Protein AF-A0A929I9R1-F1 (afdb_monomer)

Mean predicted aligned error: 10.02 Å

Structure (mmCIF, N/CA/C/O backbone):
data_AF-A0A929I9R1-F1
#
_entry.id   AF-A0A929I9R1-F1
#
loop_
_atom_site.group_PDB
_atom_site.id
_atom_site.type_symbol
_atom_site.label_atom_id
_atom_site.label_alt_id
_atom_site.label_comp_id
_atom_site.label_asym_id
_atom_site.label_entity_id
_atom_site.label_seq_id
_atom_site.pdbx_PDB_ins_code
_atom_site.Cartn_x
_atom_site.Cartn_y
_atom_site.Cartn_z
_atom_site.occupancy
_atom_site.B_iso_or_equiv
_atom_site.auth_seq_id
_atom_site.auth_comp_id
_atom_site.auth_asym_id
_atom_site.auth_atom_id
_atom_site.pdbx_PDB_model_num
ATOM 1 N N . MET A 1 1 ? -0.073 -5.715 -5.120 1.00 57.62 1 MET A N 1
ATOM 2 C CA . MET A 1 1 ? 1.279 -5.120 -4.994 1.00 57.62 1 MET A CA 1
ATOM 3 C C . MET A 1 1 ? 1.935 -5.150 -6.358 1.00 57.62 1 MET A C 1
ATOM 5 O O . MET A 1 1 ? 1.761 -6.137 -7.062 1.00 57.62 1 MET A O 1
ATOM 9 N N . ILE A 1 2 ? 2.626 -4.079 -6.753 1.00 62.19 2 ILE A N 1
ATOM 10 C CA . ILE A 1 2 ? 3.406 -4.079 -7.997 1.00 62.19 2 ILE A CA 1
ATOM 11 C C . ILE A 1 2 ? 4.511 -5.133 -7.859 1.00 62.19 2 ILE A C 1
ATOM 13 O O . ILE A 1 2 ? 5.208 -5.167 -6.848 1.00 62.19 2 ILE A O 1
ATOM 17 N N . ASP A 1 3 ? 4.614 -6.012 -8.851 1.00 69.31 3 ASP A N 1
ATOM 18 C CA . ASP A 1 3 ? 5.561 -7.126 -8.869 1.00 69.31 3 ASP A CA 1
ATOM 19 C C . ASP A 1 3 ? 6.989 -6.612 -9.162 1.00 69.31 3 ASP A C 1
ATOM 21 O O . ASP A 1 3 ? 7.194 -5.994 -10.216 1.00 69.31 3 ASP A O 1
ATOM 25 N N . PRO A 1 4 ? 7.977 -6.863 -8.281 1.00 64.38 4 PRO A N 1
ATOM 26 C CA . PRO A 1 4 ? 9.374 -6.483 -8.496 1.00 64.38 4 PRO A CA 1
ATOM 27 C C . PRO A 1 4 ? 9.939 -6.974 -9.835 1.00 64.38 4 PRO A C 1
ATOM 29 O O . PRO A 1 4 ? 10.679 -6.246 -10.495 1.00 64.38 4 PRO A O 1
ATOM 32 N N . ALA A 1 5 ? 9.521 -8.157 -10.301 1.00 66.44 5 ALA A N 1
ATOM 33 C CA . ALA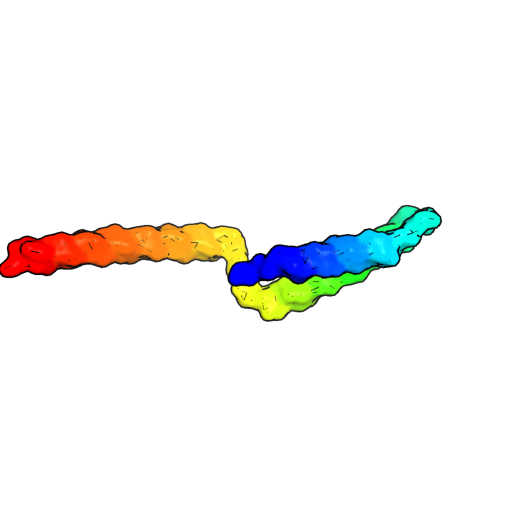 A 1 5 ? 9.983 -8.729 -11.564 1.00 66.44 5 ALA A CA 1
ATOM 34 C C . ALA A 1 5 ? 9.567 -7.886 -12.782 1.00 66.44 5 ALA A C 1
ATOM 36 O O . ALA A 1 5 ? 10.271 -7.846 -13.794 1.00 66.44 5 ALA A O 1
ATOM 37 N N . LYS A 1 6 ? 8.441 -7.165 -12.687 1.00 68.38 6 LYS A N 1
ATOM 38 C CA . LYS A 1 6 ? 7.975 -6.256 -13.746 1.00 68.38 6 LYS A CA 1
ATOM 39 C C . LYS A 1 6 ? 8.804 -4.975 -13.797 1.00 68.38 6 LYS A C 1
ATOM 41 O O . LYS A 1 6 ? 9.039 -4.461 -14.888 1.00 68.38 6 LYS A O 1
ATOM 46 N N . ILE A 1 7 ? 9.271 -4.487 -12.646 1.00 70.19 7 ILE A N 1
ATOM 47 C CA . ILE A 1 7 ? 10.165 -3.324 -12.559 1.00 70.19 7 ILE A CA 1
ATOM 48 C C . ILE A 1 7 ? 11.550 -3.674 -13.123 1.00 70.19 7 ILE A C 1
ATOM 50 O O . ILE A 1 7 ? 12.101 -2.903 -13.908 1.00 70.19 7 ILE A O 1
ATOM 54 N N . ASP A 1 8 ? 12.070 -4.865 -12.825 1.00 68.88 8 ASP A N 1
ATOM 55 C CA . ASP A 1 8 ? 13.353 -5.336 -13.366 1.00 68.88 8 ASP A CA 1
ATOM 56 C C . ASP A 1 8 ? 13.319 -5.538 -14.885 1.00 68.88 8 ASP A C 1
ATOM 58 O O . ASP A 1 8 ? 14.227 -5.104 -15.598 1.00 68.88 8 ASP A O 1
ATOM 62 N N . ALA A 1 9 ? 12.259 -6.156 -15.414 1.00 72.31 9 ALA A N 1
ATOM 63 C CA . ALA A 1 9 ? 12.087 -6.324 -16.859 1.00 72.31 9 ALA A CA 1
ATOM 64 C C . ALA A 1 9 ? 12.027 -4.974 -17.593 1.00 72.31 9 ALA A C 1
ATOM 66 O O . ALA A 1 9 ? 12.523 -4.830 -18.713 1.00 72.31 9 ALA A O 1
ATOM 67 N N . LEU A 1 10 ? 11.436 -3.972 -16.945 1.00 71.50 10 LEU A N 1
ATOM 68 C CA . LEU A 1 10 ? 11.348 -2.614 -17.449 1.00 71.50 10 LEU A CA 1
ATOM 69 C C . LEU A 1 10 ? 12.717 -1.903 -17.418 1.00 71.50 10 LEU A C 1
ATOM 71 O O . LEU A 1 10 ? 13.080 -1.242 -18.390 1.00 71.50 10 LEU A O 1
ATOM 75 N N . SER A 1 11 ? 13.496 -2.084 -16.348 1.00 70.25 11 SER A N 1
ATOM 76 C CA . SER A 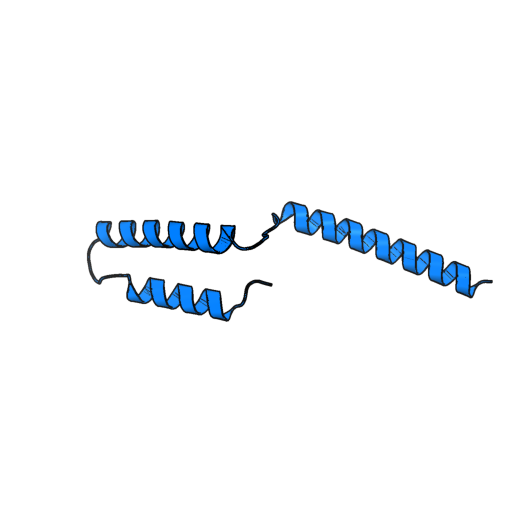1 11 ? 14.866 -1.565 -16.233 1.00 70.25 11 SER A CA 1
ATOM 77 C C . SER A 1 11 ? 15.786 -2.131 -17.320 1.00 70.25 11 SER A C 1
ATOM 79 O O . SER A 1 11 ? 16.491 -1.370 -17.979 1.00 70.25 11 SER A O 1
ATOM 81 N N . ARG A 1 12 ? 15.700 -3.438 -17.602 1.00 74.25 12 ARG A N 1
ATOM 82 C CA . ARG A 1 12 ? 16.466 -4.081 -18.686 1.00 74.25 12 ARG A CA 1
ATOM 83 C C . ARG A 1 12 ? 16.124 -3.508 -20.059 1.00 74.25 12 ARG A C 1
ATOM 85 O O . ARG A 1 12 ? 17.021 -3.121 -20.796 1.00 74.25 12 ARG A O 1
ATOM 92 N N . ARG A 1 13 ? 14.831 -3.347 -20.364 1.00 72.00 13 ARG A N 1
ATOM 93 C CA . ARG A 1 13 ? 14.384 -2.724 -21.624 1.00 72.00 13 ARG A CA 1
ATOM 94 C C . ARG A 1 13 ? 14.885 -1.290 -21.795 1.00 72.00 13 ARG A C 1
ATOM 96 O O . ARG A 1 13 ? 15.103 -0.867 -22.924 1.00 72.00 13 ARG A O 1
ATOM 103 N N . LEU A 1 14 ? 15.047 -0.540 -20.702 1.00 69.62 14 LEU A N 1
ATOM 104 C CA . LEU A 1 14 ? 15.623 0.804 -20.745 1.00 69.62 14 LEU A CA 1
ATOM 105 C C . LEU A 1 14 ? 17.115 0.760 -21.092 1.00 69.62 14 LEU A C 1
ATOM 107 O O . LEU A 1 14 ? 17.557 1.540 -21.931 1.00 69.62 14 LEU A O 1
ATOM 111 N N . SER A 1 15 ? 17.870 -0.147 -20.470 1.00 69.94 15 SER A N 1
ATOM 112 C CA . SER A 1 15 ? 19.291 -0.356 -20.766 1.00 69.94 15 SER A CA 1
ATOM 113 C C . SER A 1 15 ? 19.518 -0.800 -22.212 1.00 69.94 15 SER A C 1
ATOM 115 O O . SER A 1 15 ? 20.388 -0.247 -22.872 1.00 69.94 15 SER A O 1
ATOM 117 N N . ASP A 1 16 ? 18.694 -1.717 -22.723 1.00 74.38 16 ASP A N 1
ATOM 118 C CA . ASP A 1 16 ? 18.801 -2.236 -24.095 1.00 74.38 16 ASP A CA 1
ATOM 119 C C . ASP A 1 16 ? 18.430 -1.192 -25.158 1.00 74.38 16 ASP A C 1
ATOM 121 O O . ASP A 1 16 ? 18.904 -1.245 -26.291 1.00 74.38 16 ASP A O 1
ATOM 125 N N . ALA A 1 17 ? 17.554 -0.245 -24.810 1.00 70.25 17 ALA A N 1
ATOM 126 C CA . ALA A 1 17 ? 17.094 0.776 -25.739 1.00 70.25 17 ALA A CA 1
ATOM 127 C C . ALA A 1 17 ? 18.069 1.952 -25.877 1.00 70.25 17 ALA A C 1
ATOM 129 O O . ALA A 1 17 ? 17.936 2.683 -26.851 1.00 70.25 17 ALA A O 1
ATOM 130 N N . LEU A 1 18 ? 19.007 2.162 -24.942 1.00 68.88 18 LEU A N 1
ATOM 131 C CA . LEU A 1 18 ? 19.949 3.290 -24.934 1.00 68.88 18 LEU A CA 1
ATOM 132 C C . LEU A 1 18 ? 21.133 3.050 -25.899 1.00 68.88 18 LEU A C 1
ATOM 134 O O . LEU A 1 18 ? 21.976 2.203 -25.613 1.00 68.88 18 LEU A O 1
ATOM 138 N N . PRO A 1 19 ? 21.271 3.806 -27.007 1.00 65.00 19 PRO A N 1
ATOM 139 C CA . PRO A 1 19 ? 22.412 3.703 -27.903 1.00 65.00 19 PRO A CA 1
ATOM 140 C C . PRO A 1 19 ? 23.599 4.479 -27.337 1.00 65.00 19 PRO A C 1
ATOM 142 O O . PRO A 1 19 ? 23.440 5.562 -26.759 1.00 65.00 19 PRO A O 1
ATOM 145 N N . GLU A 1 20 ? 24.804 3.970 -27.572 1.00 66.88 20 GLU A N 1
ATOM 146 C CA . GLU A 1 20 ? 26.040 4.696 -27.299 1.00 66.88 20 GLU A CA 1
ATOM 147 C C . GLU A 1 20 ? 26.214 5.837 -28.314 1.00 66.88 20 GLU A C 1
ATOM 149 O O . GLU A 1 20 ? 26.827 5.682 -29.365 1.00 66.88 20 GLU A O 1
ATOM 154 N N . GLY A 1 21 ? 25.636 7.002 -28.014 1.00 65.12 21 GLY A N 1
ATOM 155 C CA . GLY A 1 21 ? 25.889 8.235 -28.760 1.00 65.12 21 GLY A CA 1
ATOM 156 C C . GLY A 1 21 ? 24.627 8.974 -29.197 1.00 65.12 21 GLY A C 1
ATOM 157 O O . GLY A 1 21 ? 23.839 8.491 -30.003 1.00 65.12 21 GLY A O 1
ATOM 158 N N . GLY A 1 22 ? 24.475 10.203 -28.696 1.00 65.56 22 GLY A N 1
ATOM 159 C CA . GLY A 1 22 ? 23.463 11.164 -29.140 1.00 65.56 22 GLY A CA 1
ATOM 160 C C . GLY A 1 22 ? 22.432 11.503 -28.064 1.00 65.56 22 GLY A C 1
ATOM 161 O O . GLY A 1 22 ? 21.488 10.754 -27.816 1.00 65.56 22 GLY A O 1
ATOM 162 N N . GLN A 1 23 ? 22.563 12.689 -27.460 1.00 67.50 23 GLN A N 1
ATOM 163 C CA . GLN A 1 23 ? 21.621 13.201 -26.451 1.00 67.50 23 GLN A CA 1
ATOM 164 C C . GLN A 1 23 ? 20.165 13.266 -26.957 1.00 67.50 23 GLN A C 1
ATOM 166 O O . GLN A 1 23 ? 19.236 13.109 -26.166 1.00 67.50 23 GLN A O 1
ATOM 171 N N . GLN A 1 24 ? 19.958 13.463 -28.264 1.00 70.50 24 GLN A N 1
ATOM 172 C CA . GLN A 1 24 ? 18.627 13.489 -28.882 1.00 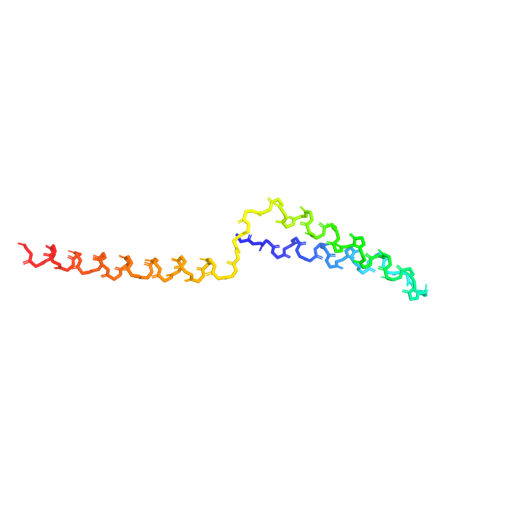70.50 24 GLN A CA 1
ATOM 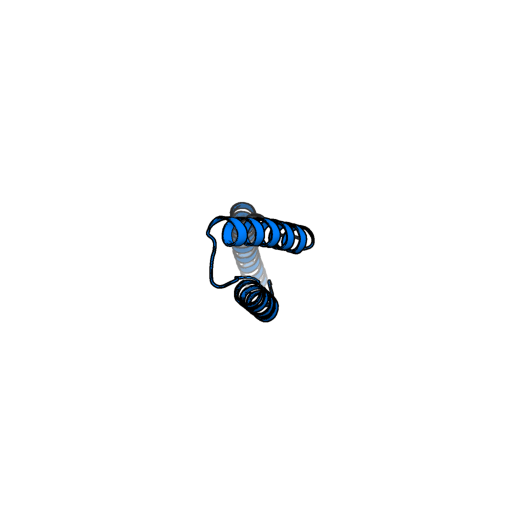173 C C . GLN A 1 24 ? 17.963 12.109 -28.898 1.00 70.50 24 GLN A C 1
ATOM 175 O O . GLN A 1 24 ? 16.824 11.983 -28.456 1.00 70.50 24 GLN A O 1
ATOM 180 N N . VAL A 1 25 ? 18.689 11.063 -29.299 1.00 73.12 25 VAL A N 1
ATOM 181 C CA . VAL A 1 25 ? 18.146 9.697 -29.344 1.00 73.12 25 VAL A CA 1
ATOM 182 C C . VAL A 1 25 ? 17.831 9.206 -27.929 1.00 73.12 25 VAL A C 1
ATOM 184 O O . VAL A 1 25 ? 16.740 8.701 -27.668 1.00 73.12 25 VAL A O 1
ATOM 187 N N . ALA A 1 26 ? 18.720 9.483 -26.968 1.00 73.44 26 ALA A N 1
ATOM 188 C CA . ALA A 1 26 ? 18.478 9.199 -25.553 1.00 73.44 26 ALA A CA 1
ATOM 189 C C . ALA A 1 26 ? 17.215 9.897 -25.002 1.00 73.44 26 ALA A C 1
ATOM 191 O O . ALA A 1 26 ? 16.504 9.336 -24.165 1.00 73.44 26 ALA A O 1
ATOM 192 N N . SER A 1 27 ? 16.916 11.115 -25.468 1.00 75.81 27 SER A N 1
ATOM 193 C CA . SER A 1 27 ? 15.702 11.851 -25.094 1.00 75.81 27 SER A CA 1
ATOM 194 C C . SER A 1 27 ? 14.434 11.196 -25.652 1.00 75.81 27 SER A C 1
ATOM 196 O O . SER A 1 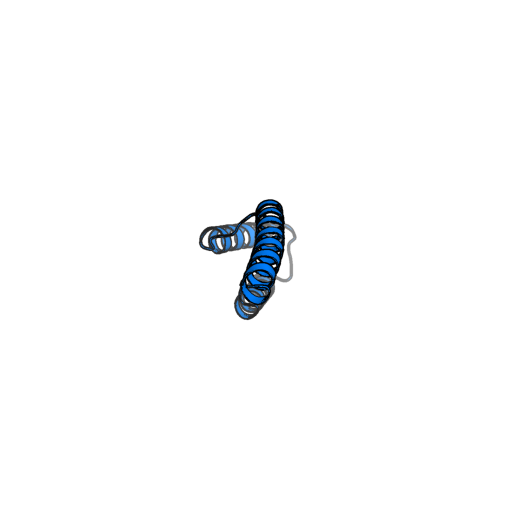27 ? 13.464 10.999 -24.919 1.00 75.81 27 SER A O 1
ATOM 198 N N . GLU A 1 28 ? 14.446 10.787 -26.923 1.00 78.69 28 GLU A N 1
ATOM 199 C CA . GLU A 1 28 ? 13.306 10.109 -27.553 1.00 78.69 28 GLU A CA 1
ATOM 200 C C . GLU A 1 28 ? 12.979 8.772 -26.885 1.00 78.69 28 GLU A C 1
ATOM 202 O O . GLU A 1 28 ? 11.810 8.467 -26.632 1.00 78.69 28 GLU A O 1
ATOM 207 N N . ILE A 1 29 ? 14.004 8.002 -26.524 1.00 78.19 29 ILE A N 1
ATOM 208 C CA . ILE A 1 29 ? 13.843 6.734 -25.805 1.00 78.19 29 ILE A CA 1
ATOM 209 C C . ILE A 1 29 ? 13.254 6.968 -24.421 1.00 78.19 29 ILE A C 1
ATOM 211 O O . ILE A 1 29 ? 12.310 6.280 -24.032 1.00 78.19 29 ILE A O 1
ATOM 215 N N . ARG A 1 30 ? 13.744 7.977 -23.692 1.00 74.50 30 ARG A N 1
ATOM 216 C CA . ARG A 1 30 ? 13.195 8.350 -22.384 1.00 74.50 30 ARG A CA 1
ATOM 217 C C . ARG A 1 30 ? 11.714 8.723 -22.481 1.00 74.50 30 ARG A C 1
ATOM 219 O O . ARG A 1 30 ? 10.928 8.321 -21.626 1.00 74.50 30 ARG A O 1
ATOM 226 N N . ASN A 1 31 ? 11.323 9.452 -23.524 1.00 81.75 31 ASN A N 1
ATOM 227 C CA . ASN A 1 31 ? 9.931 9.847 -23.742 1.00 81.75 31 ASN A CA 1
ATOM 228 C C . ASN A 1 31 ? 9.035 8.644 -24.065 1.00 81.75 31 ASN A C 1
ATOM 230 O O . ASN A 1 31 ? 7.977 8.495 -23.452 1.00 81.75 31 ASN A O 1
ATOM 234 N N . ARG A 1 32 ? 9.478 7.747 -24.957 1.00 80.12 32 ARG A N 1
ATOM 235 C CA . ARG A 1 32 ? 8.761 6.495 -25.263 1.00 80.12 32 ARG A CA 1
ATOM 236 C C . ARG A 1 32 ? 8.627 5.605 -24.031 1.00 80.12 32 ARG A C 1
ATOM 238 O O . ARG A 1 32 ? 7.559 5.063 -23.771 1.00 80.12 32 ARG A O 1
ATOM 245 N N . PHE A 1 33 ? 9.684 5.504 -23.232 1.00 78.00 33 PHE A N 1
ATOM 246 C CA . PHE A 1 33 ? 9.673 4.748 -21.987 1.00 78.00 33 PHE A CA 1
ATOM 247 C C . PHE A 1 33 ? 8.663 5.307 -20.985 1.00 78.00 33 PHE A C 1
ATOM 249 O O . PHE A 1 33 ? 7.883 4.552 -20.413 1.00 78.00 33 PHE A O 1
ATOM 256 N N . ARG A 1 34 ? 8.625 6.635 -20.819 1.00 78.38 34 ARG A N 1
ATOM 257 C CA . ARG A 1 34 ? 7.652 7.305 -19.951 1.00 78.38 34 ARG A CA 1
ATOM 258 C C . ARG A 1 34 ? 6.211 7.042 -20.395 1.00 78.38 34 ARG A C 1
ATOM 260 O O . ARG A 1 34 ? 5.361 6.820 -19.543 1.00 78.38 34 ARG A O 1
ATOM 267 N N . GLN A 1 35 ? 5.940 7.011 -21.700 1.00 82.12 35 GLN A N 1
ATOM 268 C CA . GLN A 1 35 ? 4.619 6.650 -22.229 1.00 82.12 35 GLN A CA 1
ATOM 269 C C . GLN A 1 35 ? 4.248 5.191 -21.939 1.00 82.12 35 GLN A C 1
ATOM 271 O O . GLN A 1 35 ? 3.153 4.941 -21.449 1.00 82.12 35 GLN A O 1
ATOM 276 N N . ILE A 1 36 ? 5.159 4.241 -22.182 1.00 80.19 36 ILE A N 1
ATOM 277 C CA . ILE A 1 36 ? 4.928 2.812 -21.899 1.00 80.19 36 ILE A CA 1
ATOM 278 C C . ILE A 1 36 ? 4.696 2.587 -20.401 1.00 80.19 36 ILE A C 1
ATOM 280 O O . ILE A 1 36 ? 3.817 1.819 -20.019 1.00 80.19 36 ILE A O 1
ATOM 284 N N . LEU A 1 37 ? 5.465 3.271 -19.552 1.00 78.06 37 LEU A N 1
ATOM 285 C CA . LEU A 1 37 ? 5.285 3.259 -18.105 1.00 78.06 37 LEU A CA 1
ATOM 286 C C . LEU A 1 37 ? 3.909 3.769 -17.704 1.00 78.06 37 LEU A C 1
ATOM 288 O O . LEU A 1 37 ? 3.204 3.082 -16.978 1.00 78.06 37 LEU A O 1
ATOM 292 N N . ASN A 1 38 ? 3.524 4.947 -18.191 1.00 76.06 38 ASN A N 1
ATOM 293 C CA . ASN A 1 38 ? 2.224 5.528 -17.879 1.00 76.06 38 ASN A CA 1
ATOM 294 C C . ASN A 1 38 ? 1.089 4.594 -18.316 1.00 76.06 38 ASN A C 1
ATOM 296 O O . ASN A 1 38 ? 0.221 4.297 -17.510 1.00 76.06 38 ASN A O 1
ATOM 300 N N . GLN A 1 39 ? 1.159 4.033 -19.524 1.00 80.25 39 GLN A N 1
ATOM 301 C CA . GLN A 1 39 ? 0.161 3.090 -20.032 1.00 80.25 39 GLN A CA 1
ATOM 302 C C . GLN A 1 39 ? 0.116 1.777 -19.227 1.00 80.25 39 GLN A C 1
ATOM 304 O O . GLN A 1 39 ? -0.950 1.212 -18.995 1.00 80.25 39 GLN A O 1
ATOM 309 N N . GLY A 1 40 ? 1.274 1.282 -18.779 1.00 75.12 40 GLY A N 1
ATOM 310 C CA . GLY A 1 40 ? 1.362 0.095 -17.929 1.00 75.12 40 GLY A CA 1
ATOM 311 C C . GLY A 1 40 ? 0.847 0.329 -16.507 1.00 75.12 40 GLY A C 1
ATOM 312 O O . GLY A 1 40 ? 0.314 -0.596 -15.898 1.00 75.12 40 GLY A O 1
ATOM 313 N N . LEU A 1 41 ? 0.995 1.550 -15.987 1.00 76.06 41 LEU A N 1
ATOM 314 C CA . LEU A 1 41 ? 0.486 1.959 -14.678 1.00 76.06 41 LEU A CA 1
ATOM 315 C C . LEU A 1 41 ? -1.008 2.314 -14.723 1.00 76.06 41 LEU A C 1
ATOM 317 O O . LEU A 1 41 ? -1.698 2.028 -13.757 1.00 76.06 41 LEU A O 1
ATOM 321 N N . GLU A 1 42 ? -1.527 2.849 -15.832 1.00 75.62 42 GLU A N 1
ATOM 322 C CA . GLU A 1 42 ? -2.964 3.118 -16.042 1.00 75.62 42 GLU A CA 1
ATOM 323 C C . GLU A 1 42 ? -3.822 1.848 -15.979 1.00 75.62 42 GLU A C 1
ATOM 325 O O . GLU A 1 42 ? -4.969 1.892 -15.545 1.00 75.62 42 GLU A O 1
ATOM 330 N N . GLY A 1 43 ? -3.271 0.702 -16.393 1.00 73.94 43 GLY A N 1
ATOM 331 C CA . GLY A 1 43 ? -3.949 -0.594 -16.289 1.00 73.94 43 GLY A CA 1
ATOM 332 C C . GLY A 1 43 ? -3.914 -1.214 -14.887 1.00 73.94 43 GLY A C 1
ATOM 333 O O . GLY A 1 43 ? -4.500 -2.276 -14.673 1.00 73.94 43 GLY A O 1
ATOM 334 N N . LEU A 1 44 ? -3.200 -0.601 -13.944 1.00 73.81 44 LEU A N 1
ATOM 335 C CA . LEU A 1 44 ? -3.200 -0.991 -12.543 1.00 73.81 44 LEU A CA 1
ATOM 336 C C . LEU A 1 44 ? -4.175 -0.056 -11.818 1.00 73.81 44 LEU A C 1
ATOM 338 O O . LEU A 1 44 ? -4.110 1.154 -11.995 1.00 73.81 44 LEU A O 1
ATOM 342 N N . ASP A 1 45 ? -5.076 -0.610 -11.008 1.00 73.38 45 ASP A N 1
ATOM 343 C CA . ASP A 1 45 ? -6.000 0.152 -10.152 1.00 73.38 45 ASP A CA 1
ATOM 344 C C . ASP A 1 45 ? -5.213 0.835 -9.015 1.00 73.38 45 ASP A C 1
ATOM 346 O O . ASP A 1 45 ? -5.181 0.390 -7.865 1.00 73.38 45 ASP A O 1
ATOM 350 N N . LEU A 1 46 ? -4.406 1.829 -9.389 1.00 78.62 46 LEU A N 1
ATOM 351 C CA . LEU A 1 46 ? -3.492 2.539 -8.512 1.00 78.62 46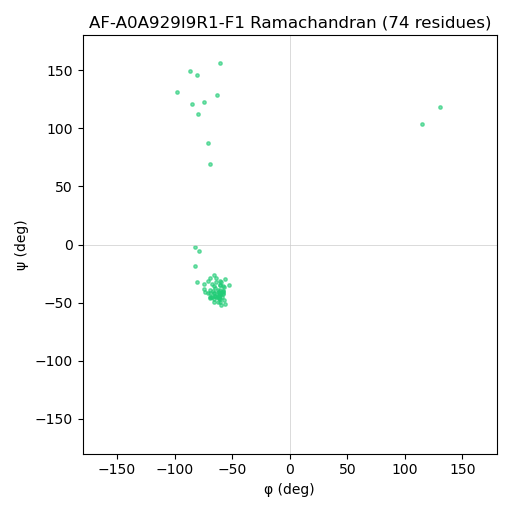 LEU A CA 1
ATOM 352 C C . LEU A 1 46 ? -4.256 3.658 -7.825 1.00 78.62 46 LEU A C 1
ATOM 354 O O . LEU A 1 46 ? -4.752 4.579 -8.466 1.00 78.62 46 LEU A O 1
ATOM 358 N N . VAL A 1 47 ? -4.265 3.607 -6.501 1.00 82.81 47 VAL A N 1
ATOM 359 C CA . VAL A 1 47 ? -4.683 4.736 -5.676 1.00 82.81 47 VAL A CA 1
ATOM 360 C C . VAL A 1 47 ? -3.497 5.658 -5.428 1.00 82.81 47 VAL A C 1
ATOM 362 O O . VAL A 1 47 ? -2.338 5.227 -5.361 1.00 82.81 47 VAL A O 1
ATOM 365 N N . SER A 1 48 ? -3.777 6.945 -5.272 1.00 87.25 48 SER A N 1
ATOM 366 C CA . SER A 1 48 ? -2.771 7.912 -4.859 1.00 87.25 48 SER A CA 1
ATOM 367 C C . SER A 1 48 ? -2.213 7.555 -3.480 1.00 87.25 48 SER A C 1
ATOM 369 O O . SER A 1 48 ? -2.847 6.889 -2.653 1.00 87.25 48 SER A O 1
ATOM 371 N N . ARG A 1 49 ? -0.993 8.030 -3.203 1.00 88.06 49 ARG A N 1
ATOM 372 C CA . ARG A 1 49 ? -0.375 7.847 -1.885 1.00 88.06 49 ARG A CA 1
ATOM 373 C C . ARG A 1 49 ? -1.254 8.428 -0.773 1.00 88.06 49 ARG A C 1
ATOM 375 O O . ARG A 1 49 ? -1.326 7.839 0.296 1.00 88.06 49 ARG A O 1
ATOM 382 N N . GLU A 1 50 ? -1.918 9.549 -1.033 1.00 90.81 50 GLU A N 1
ATOM 383 C CA . GLU A 1 50 ? -2.816 10.202 -0.082 1.00 90.81 50 GLU A CA 1
ATOM 384 C C . GLU A 1 50 ? -4.051 9.343 0.221 1.00 90.81 50 GLU A C 1
ATOM 386 O O . GLU A 1 50 ? -4.322 9.059 1.386 1.00 90.81 50 GLU A O 1
ATOM 391 N N . GLU A 1 51 ? -4.738 8.838 -0.809 1.00 88.94 51 GLU A N 1
ATOM 392 C CA . GLU A 1 51 ? -5.884 7.932 -0.644 1.00 88.94 51 GLU A CA 1
ATOM 393 C C . GLU A 1 51 ? -5.501 6.669 0.131 1.00 88.94 51 GLU A C 1
ATOM 395 O O . GLU A 1 51 ? -6.245 6.227 1.007 1.00 88.94 51 GLU A O 1
ATOM 400 N N . PHE A 1 52 ? -4.317 6.112 -0.132 1.00 93.19 52 PHE A N 1
ATOM 401 C CA . PHE A 1 52 ? -3.809 4.966 0.615 1.00 93.19 52 PHE A CA 1
ATOM 402 C C . PHE A 1 52 ? -3.636 5.268 2.111 1.00 93.19 52 PHE A C 1
ATOM 404 O O . PHE A 1 52 ? -4.070 4.476 2.951 1.00 93.19 52 PHE A O 1
ATOM 411 N N . GLU A 1 53 ? -3.028 6.404 2.468 1.00 94.38 53 GLU A N 1
ATOM 412 C CA . GLU A 1 53 ? -2.849 6.776 3.878 1.00 94.38 53 GLU A CA 1
ATOM 413 C C . GLU A 1 53 ? -4.199 7.052 4.566 1.00 94.38 53 GLU A C 1
ATOM 415 O O . GLU A 1 53 ? -4.392 6.654 5.717 1.00 94.38 53 GLU A O 1
ATOM 420 N N . VAL A 1 54 ? -5.171 7.639 3.856 1.00 96.56 54 VAL A N 1
ATOM 421 C CA . VAL A 1 54 ? -6.545 7.811 4.362 1.00 96.56 54 VAL A CA 1
ATOM 422 C C . VAL A 1 54 ? -7.188 6.455 4.660 1.00 96.56 54 VAL A C 1
ATOM 424 O O . VAL A 1 54 ? -7.694 6.241 5.763 1.00 96.56 54 VAL A O 1
ATOM 427 N N . GLN A 1 55 ? -7.130 5.505 3.722 1.00 93.81 55 GLN A N 1
ATOM 428 C CA . GLN A 1 55 ? -7.699 4.166 3.917 1.00 93.81 55 GLN A CA 1
ATOM 429 C C . GLN A 1 55 ? -7.024 3.415 5.068 1.00 93.81 55 GLN A C 1
ATOM 431 O O . GLN A 1 55 ? -7.691 2.769 5.878 1.00 93.81 55 GLN A O 1
ATOM 436 N N . LYS A 1 56 ? -5.704 3.553 5.204 1.00 96.31 56 LYS A N 1
ATOM 437 C CA . LYS A 1 56 ? -4.945 2.992 6.325 1.00 96.31 56 LYS A CA 1
ATOM 438 C C . LYS A 1 56 ? -5.414 3.550 7.671 1.00 96.31 56 LYS A C 1
ATOM 440 O O . LYS A 1 56 ? -5.570 2.782 8.621 1.00 96.31 56 LYS A O 1
ATOM 445 N N . ALA A 1 57 ? -5.673 4.854 7.761 1.00 96.69 57 ALA A N 1
ATOM 446 C CA . ALA A 1 57 ? -6.190 5.478 8.979 1.00 96.69 57 ALA A CA 1
ATOM 447 C C . ALA A 1 57 ? -7.610 4.993 9.321 1.00 96.69 57 ALA A C 1
ATOM 449 O O . ALA A 1 57 ? -7.904 4.689 10.480 1.00 96.69 57 ALA A O 1
ATOM 450 N N . VAL A 1 58 ? -8.483 4.859 8.316 1.00 97.81 58 VAL A N 1
ATOM 451 C CA . VAL A 1 58 ? -9.835 4.300 8.492 1.00 97.81 58 VAL A CA 1
ATOM 452 C C . VAL A 1 58 ? -9.773 2.857 8.993 1.00 97.81 58 VAL A C 1
ATOM 454 O O . VAL A 1 58 ? -10.502 2.492 9.922 1.00 97.81 58 VAL A O 1
ATOM 457 N N . LEU A 1 59 ? -8.881 2.042 8.425 1.00 98.06 59 LEU A N 1
ATOM 458 C CA . LEU A 1 59 ? -8.672 0.661 8.849 1.00 98.06 59 LEU A CA 1
ATOM 459 C C . LEU A 1 59 ? -8.195 0.588 10.303 1.00 98.06 59 LEU A C 1
ATOM 461 O O . LEU A 1 59 ? -8.754 -0.185 11.078 1.00 98.06 59 LEU A O 1
ATOM 465 N N . LEU A 1 60 ? -7.217 1.413 10.691 1.00 97.88 60 LEU A N 1
ATOM 466 C CA . LEU A 1 60 ? -6.714 1.465 12.066 1.00 97.88 60 LEU A CA 1
ATOM 467 C C . LEU A 1 60 ? -7.846 1.752 13.060 1.00 97.88 60 LEU A C 1
ATOM 469 O O . LEU A 1 60 ? -8.070 0.973 13.982 1.00 97.88 60 LEU A O 1
ATOM 473 N N . ARG A 1 61 ? -8.637 2.797 12.799 1.00 97.75 61 ARG A N 1
ATOM 474 C CA . ARG A 1 61 ? -9.786 3.161 13.638 1.00 97.75 61 ARG A CA 1
ATOM 475 C C . ARG A 1 61 ? -10.834 2.050 13.716 1.00 97.75 61 ARG A C 1
ATOM 477 O O . ARG A 1 61 ? -11.510 1.894 14.730 1.00 97.75 61 ARG A O 1
ATOM 484 N N . SER A 1 62 ? -11.018 1.303 12.631 1.00 97.62 62 SER A N 1
ATOM 485 C CA . SER A 1 62 ? -11.959 0.182 12.599 1.00 97.62 62 SER A CA 1
ATOM 486 C C . SER A 1 62 ? -11.473 -0.978 13.468 1.00 97.62 62 SER A C 1
ATOM 488 O O . SER A 1 62 ? -12.282 -1.561 14.183 1.00 97.62 62 SER A O 1
ATOM 490 N N . ARG A 1 63 ? -10.162 -1.263 13.476 1.00 98.00 63 ARG A N 1
ATOM 491 C CA . ARG A 1 63 ? -9.561 -2.274 14.361 1.00 98.00 63 ARG A CA 1
ATOM 492 C C . ARG A 1 63 ? -9.696 -1.892 15.829 1.00 98.00 63 ARG A C 1
ATOM 494 O O . ARG A 1 63 ? -10.172 -2.704 16.605 1.00 98.00 63 ARG A O 1
ATOM 501 N N . GLU A 1 64 ? -9.411 -0.641 16.183 1.00 97.69 64 GLU A N 1
ATOM 502 C CA . GLU A 1 64 ? -9.594 -0.149 17.559 1.00 97.69 64 GLU A CA 1
ATOM 503 C C . GLU A 1 64 ? -11.044 -0.310 18.043 1.00 97.69 64 GLU A C 1
ATOM 505 O O . GLU A 1 64 ? -11.301 -0.716 19.176 1.00 97.69 64 GLU A O 1
ATOM 510 N N . LYS A 1 65 ? -12.019 -0.008 17.175 1.00 97.38 65 LYS A N 1
ATOM 511 C CA . LYS A 1 65 ? -13.439 -0.204 17.491 1.00 97.38 65 LYS A CA 1
ATOM 512 C C . LYS A 1 65 ? -13.804 -1.677 17.640 1.00 97.38 65 LYS A C 1
ATOM 514 O O . LYS A 1 65 ? -14.602 -1.990 18.517 1.00 97.38 65 LYS A O 1
ATOM 519 N N . LEU A 1 66 ? -13.262 -2.548 16.787 1.00 97.94 66 LEU A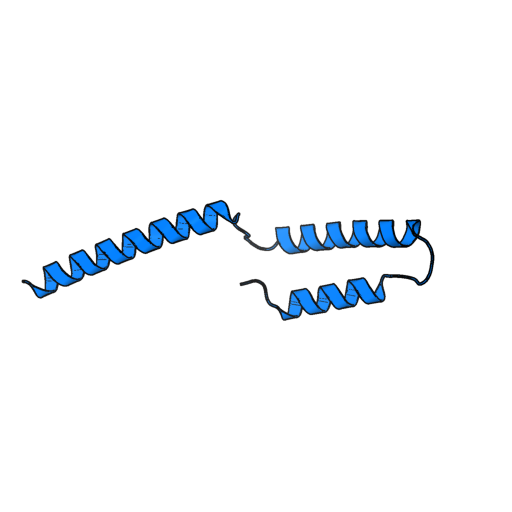 N 1
ATOM 520 C CA . LEU A 1 66 ? -13.475 -3.992 16.885 1.00 97.94 66 LEU A CA 1
ATOM 521 C C . LEU A 1 66 ? -12.913 -4.532 18.198 1.00 97.94 66 LEU A C 1
ATOM 523 O O . LEU A 1 66 ? -13.666 -5.142 18.942 1.00 97.94 66 LEU A O 1
ATOM 527 N N . GLU A 1 67 ? -11.671 -4.199 18.546 1.00 97.50 67 GLU A N 1
ATOM 528 C CA . GLU A 1 67 ? -11.052 -4.609 19.815 1.00 97.50 67 GLU A CA 1
ATOM 529 C C . GLU A 1 67 ? -11.861 -4.128 21.031 1.00 97.50 67 GLU A C 1
ATOM 531 O O . GLU A 1 67 ? -12.038 -4.850 22.010 1.00 97.50 67 GLU A O 1
ATOM 536 N N . ALA A 1 68 ? -12.398 -2.904 20.982 1.00 96.81 68 ALA A N 1
ATOM 537 C CA . ALA A 1 68 ? -13.256 -2.387 22.045 1.00 96.81 68 ALA A CA 1
ATOM 538 C C . ALA A 1 68 ? -14.600 -3.129 22.146 1.00 96.81 68 ALA A C 1
ATOM 540 O O . ALA A 1 68 ? -15.143 -3.259 23.243 1.00 96.81 68 ALA A O 1
ATOM 541 N N . LEU A 1 69 ? -15.166 -3.578 21.022 1.00 96.81 69 LEU A N 1
ATOM 542 C CA . LEU A 1 69 ? -16.385 -4.389 21.010 1.00 96.81 69 LEU A CA 1
ATOM 543 C C . LEU A 1 69 ? -16.115 -5.818 21.485 1.00 96.81 69 LEU A C 1
ATOM 545 O O . LEU A 1 69 ? -16.911 -6.338 22.258 1.00 96.81 69 LEU A O 1
ATOM 549 N N . GLU A 1 70 ? -14.997 -6.419 21.078 1.00 96.00 70 GLU A N 1
ATOM 550 C CA . GLU A 1 70 ? -14.562 -7.744 21.531 1.00 96.00 70 GLU A CA 1
ATOM 551 C C . GLU A 1 70 ? -14.420 -7.776 23.056 1.00 96.00 70 GLU A C 1
ATOM 553 O O . GLU A 1 70 ? -15.045 -8.613 23.701 1.00 96.00 70 GLU A O 1
ATOM 558 N N . LYS A 1 71 ? -13.744 -6.784 23.654 1.00 96.25 71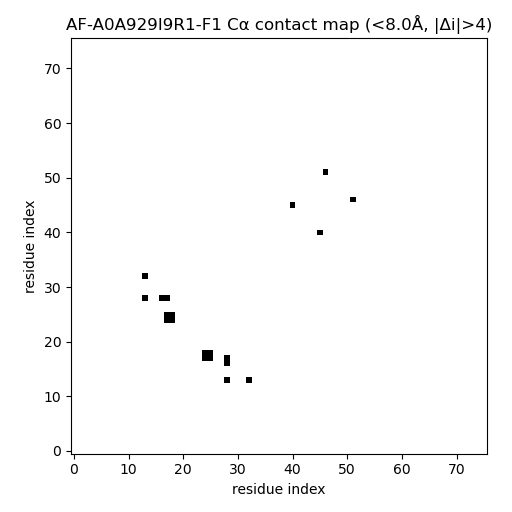 LYS A N 1
ATOM 559 C CA . LYS A 1 71 ? -13.638 -6.664 25.121 1.00 96.25 71 LYS A CA 1
ATOM 560 C C . LYS A 1 71 ? -14.992 -6.572 25.819 1.00 96.25 71 LYS A C 1
ATOM 562 O O . LYS A 1 71 ? -15.208 -7.219 26.833 1.00 96.25 71 LYS A O 1
ATOM 567 N N . LYS A 1 72 ? -15.928 -5.793 25.267 1.00 94.88 72 LYS A N 1
ATOM 568 C CA . LYS A 1 72 ? -17.282 -5.681 25.835 1.00 94.88 72 LYS A CA 1
ATOM 569 C C . LYS A 1 72 ? -18.047 -6.998 25.799 1.00 94.88 72 LYS A C 1
ATOM 571 O O . LYS A 1 72 ? -18.899 -7.205 26.650 1.00 94.88 72 LYS A O 1
ATOM 576 N N . ILE A 1 73 ? -17.801 -7.834 24.793 1.00 96.06 73 ILE A N 1
ATOM 577 C CA . ILE A 1 73 ? -18.413 -9.161 24.698 1.00 96.06 73 I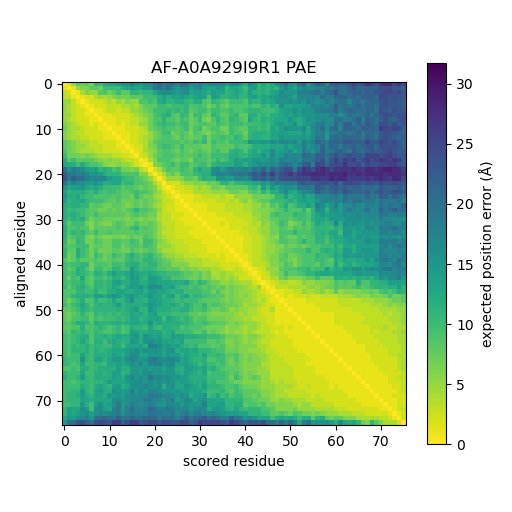LE A CA 1
ATOM 578 C C . ILE A 1 73 ? -17.765 -10.115 25.705 1.00 96.06 73 ILE A C 1
ATOM 580 O O . ILE A 1 73 ? -18.479 -10.898 26.310 1.00 96.06 73 ILE A O 1
ATOM 584 N N . GLU A 1 74 ? -16.449 -10.038 25.914 1.00 93.12 74 GLU A N 1
ATOM 585 C CA . GLU A 1 74 ? -15.748 -10.852 26.922 1.00 93.12 74 GLU A CA 1
ATOM 586 C C . GLU A 1 74 ? -16.154 -10.520 28.368 1.00 93.12 74 GLU A C 1
ATOM 588 O O . GLU A 1 74 ? -16.045 -11.369 29.250 1.00 93.12 74 GLU A O 1
ATOM 593 N N . GLU A 1 75 ? -16.614 -9.294 28.620 1.00 88.88 75 GLU A N 1
ATOM 594 C CA . GLU A 1 75 ? -17.098 -8.836 29.929 1.00 88.88 75 GLU A CA 1
ATOM 595 C C . GLU A 1 75 ? -18.569 -9.221 30.229 1.00 88.88 75 GLU A C 1
ATOM 597 O O . GLU A 1 75 ? -19.055 -8.913 31.322 1.00 88.88 75 GLU A O 1
ATOM 602 N N . LEU A 1 76 ? -19.277 -9.872 29.293 1.00 77.38 76 LEU A N 1
ATOM 603 C CA . LEU A 1 76 ? -20.676 -10.329 29.417 1.00 77.38 76 LEU A CA 1
ATOM 604 C C . LEU A 1 76 ? -20.778 -11.837 29.686 1.00 77.38 76 LEU A C 1
ATOM 606 O O . LEU A 1 76 ? -21.678 -12.208 30.475 1.00 77.38 76 LEU A O 1
#

Solvent-accessible surface area (backbone atoms only — not comparable to full-atom values): 4569 Å² total; per-residue (Å²): 128,90,56,67,69,60,55,52,57,51,50,50,55,52,62,75,65,55,70,97,73,55,76,67,59,52,46,54,48,53,50,54,50,52,50,54,50,50,58,59,49,68,75,41,98,72,72,54,72,66,59,49,54,52,50,51,52,55,50,52,56,50,50,56,51,48,55,56,50,52,53,58,58,75,75,107

Nearest PDB structures (foldseek):
  1dlq-assembly1_B  TM=3.768E-01  e=6.158E+00  Acinetobacter baylyi ADP1
  2azq-assembly1_A-2  TM=3.435E-01  e=5.714E+00  Pseudomonas putida

Secondary structure (DSSP, 8-state):
---HHHHHHHHHHHHHH--SS-HHHHHHHHHHHHHHHHHHHHTS-PPPHHHHHHHHHHHHHHHHHHHHHHHHHHT-

Foldseek 3Di:
DPDPVVVVVLVVVLVVQDDDDDPVSNVVSVVVSVVVVVVVVVVDPDDDPVVVVVVVVVVVVVVVVVVVVVVVVVVD

Sequence (76 aa):
MIDPAKIDALSRRLSDALPEGGQQVASEIRNRFRQILNQGLEGLDLVSREEFEVQKAVLLRSREKLEALEKKIEEL

pLDDT: mean 81.04, std 11.77, range [57.62, 98.06]

Radius of gyration: 22.59 Å; Cα contacts (8 Å, |Δi|>4): 10; chains: 1; bounding box: 47×24×59 Å